Protein AF-A0A932HEU9-F1 (afdb_monomer)

Secondary structure (DSSP, 8-state):
-TTHHHHHTT---------SEEE-TTSTT-EEE-SSHHHHHHHHHHHHHHHTT-----

Nearest PDB structures (foldseek):
  4jdm-assembly1_A  TM=2.911E-01  e=9.876E+00  Chlamydia trachomatis D-LC

Mean predicted aligned error: 3.44 Å

Sequence (58 aa):
TDSNIPIARVIPAITIGRGGASQGAHSPGEWWLDRNGALAVKNALLILLAEAGVPMTP

Structure (mmCIF, N/CA/C/O backbone):
data_AF-A0A932HEU9-F1
#
_entry.id   AF-A0A932HEU9-F1
#
loop_
_atom_site.group_PDB
_atom_site.id
_atom_site.type_symbol
_atom_site.label_atom_id
_atom_site.label_alt_id
_atom_site.label_comp_id
_atom_site.label_asym_id
_atom_site.label_entity_id
_atom_site.label_seq_id
_atom_site.pdbx_PDB_ins_code
_atom_site.Cartn_x
_atom_site.Cartn_y
_atom_site.Cartn_z
_atom_site.occupancy
_atom_site.B_iso_or_equiv
_atom_site.auth_seq_id
_atom_site.auth_comp_id
_atom_site.auth_asym_id
_atom_site.auth_atom_id
_atom_site.pdbx_PDB_model_num
ATOM 1 N N . THR A 1 1 ? -5.347 -7.549 -6.585 1.00 95.25 1 THR A N 1
ATOM 2 C CA . THR A 1 1 ? -4.589 -7.557 -5.318 1.00 95.25 1 THR A CA 1
ATOM 3 C C . THR A 1 1 ? -5.429 -8.242 -4.264 1.00 95.25 1 THR A C 1
ATOM 5 O O . THR A 1 1 ? -6.611 -8.492 -4.505 1.00 95.25 1 THR A O 1
ATOM 8 N N . ASP A 1 2 ? -4.853 -8.527 -3.102 1.00 98.00 2 ASP A N 1
ATOM 9 C CA . ASP A 1 2 ? -5.547 -9.280 -2.051 1.00 98.00 2 ASP A CA 1
ATOM 10 C C . ASP A 1 2 ? -6.692 -8.497 -1.398 1.00 98.00 2 ASP A C 1
ATOM 12 O O . ASP A 1 2 ? -7.587 -9.105 -0.815 1.00 98.00 2 ASP A O 1
ATOM 16 N N . SER A 1 3 ? -6.751 -7.167 -1.578 1.00 98.12 3 SER A N 1
ATOM 17 C CA . SER A 1 3 ? -7.870 -6.340 -1.098 1.00 98.12 3 SER A CA 1
ATOM 18 C C . SER A 1 3 ? -9.224 -6.754 -1.683 1.00 98.12 3 SER A C 1
ATOM 20 O O . SER A 1 3 ? -10.256 -6.445 -1.099 1.00 98.12 3 SER A O 1
ATOM 22 N N . ASN A 1 4 ? -9.255 -7.487 -2.800 1.00 98.31 4 ASN A N 1
ATOM 23 C CA . ASN A 1 4 ? -10.508 -7.972 -3.380 1.00 98.31 4 ASN A CA 1
ATOM 24 C C . ASN A 1 4 ? -11.239 -8.977 -2.471 1.00 98.31 4 ASN A C 1
ATOM 26 O O . ASN A 1 4 ? -12.466 -9.030 -2.495 1.00 98.31 4 ASN A O 1
ATOM 30 N N . ILE A 1 5 ? -10.517 -9.755 -1.656 1.00 98.56 5 ILE A N 1
ATOM 31 C CA . ILE A 1 5 ? -11.110 -10.760 -0.757 1.00 98.56 5 ILE A CA 1
ATOM 32 C C . ILE A 1 5 ? -11.987 -10.109 0.334 1.00 98.56 5 ILE A C 1
ATOM 34 O O . ILE A 1 5 ? -13.147 -10.507 0.455 1.00 98.56 5 ILE A O 1
ATOM 38 N N . PRO A 1 6 ? -11.505 -9.126 1.127 1.00 98.31 6 PRO A N 1
ATOM 39 C CA . PRO A 1 6 ? -12.348 -8.426 2.097 1.00 98.31 6 PRO A CA 1
ATOM 40 C C . PRO A 1 6 ? -13.469 -7.618 1.432 1.00 98.31 6 PRO A C 1
ATOM 42 O O . PRO A 1 6 ? -14.598 -7.686 1.912 1.00 98.31 6 PRO A O 1
ATOM 45 N N . ILE A 1 7 ? -13.216 -6.958 0.292 1.00 98.50 7 ILE A N 1
ATOM 46 C CA . ILE A 1 7 ? -14.257 -6.212 -0.444 1.00 98.50 7 ILE A CA 1
ATOM 47 C C . ILE A 1 7 ? -15.424 -7.134 -0.828 1.00 98.50 7 ILE A C 1
ATOM 49 O O . ILE A 1 7 ? -16.582 -6.792 -0.597 1.00 98.50 7 ILE A O 1
ATOM 53 N N . ALA A 1 8 ? -15.138 -8.336 -1.342 1.00 98.44 8 ALA A N 1
ATOM 54 C CA . ALA A 1 8 ? -16.162 -9.333 -1.672 1.00 98.44 8 ALA A CA 1
ATOM 55 C C . ALA A 1 8 ? -16.952 -9.831 -0.445 1.00 98.44 8 ALA A C 1
ATOM 57 O O . ALA A 1 8 ? -18.051 -10.361 -0.589 1.00 98.44 8 ALA A O 1
ATOM 58 N N . ARG A 1 9 ? -16.404 -9.652 0.763 1.00 98.50 9 ARG A N 1
ATOM 59 C CA . ARG A 1 9 ? -17.051 -9.950 2.050 1.00 98.50 9 ARG A CA 1
ATOM 60 C C . ARG A 1 9 ? -17.687 -8.716 2.698 1.00 98.50 9 ARG A C 1
ATOM 62 O O . ARG A 1 9 ? -18.043 -8.777 3.870 1.00 98.50 9 ARG A O 1
ATOM 69 N N . VAL A 1 10 ? -17.841 -7.617 1.953 1.00 97.94 10 VAL A N 1
ATOM 70 C CA . VAL A 1 10 ? -18.419 -6.347 2.434 1.00 97.94 10 VAL A CA 1
ATOM 71 C C . VAL A 1 10 ? -17.584 -5.712 3.562 1.00 97.94 10 VAL A C 1
ATOM 73 O O . VAL A 1 10 ? -18.079 -4.929 4.366 1.00 97.94 10 VAL A O 1
ATOM 76 N N . ILE A 1 11 ? -16.290 -6.031 3.624 1.00 98.12 11 ILE A N 1
ATOM 77 C CA . ILE A 1 11 ? -15.332 -5.391 4.527 1.00 98.12 11 ILE A CA 1
ATOM 78 C C . ILE A 1 11 ? -14.605 -4.303 3.724 1.00 98.12 11 ILE A C 1
ATOM 80 O O . ILE A 1 11 ? -13.992 -4.629 2.701 1.00 98.12 11 ILE A O 1
ATOM 84 N N . PRO A 1 12 ? -14.645 -3.027 4.151 1.00 97.12 12 PRO A N 1
ATOM 85 C CA . PRO A 1 12 ? -13.898 -1.965 3.489 1.00 97.12 12 PRO A CA 1
ATOM 86 C C . PRO A 1 12 ? -12.403 -2.293 3.443 1.00 97.12 12 PRO A C 1
ATOM 88 O O . PRO A 1 12 ? -11.799 -2.632 4.458 1.00 97.12 12 PRO A O 1
ATOM 91 N N . ALA A 1 13 ? -11.803 -2.208 2.259 1.00 97.75 13 ALA A N 1
ATOM 92 C CA . ALA A 1 13 ? -10.373 -2.408 2.079 1.00 97.75 13 ALA A CA 1
ATOM 93 C C . ALA A 1 13 ? -9.871 -1.647 0.852 1.00 97.75 13 ALA A C 1
ATOM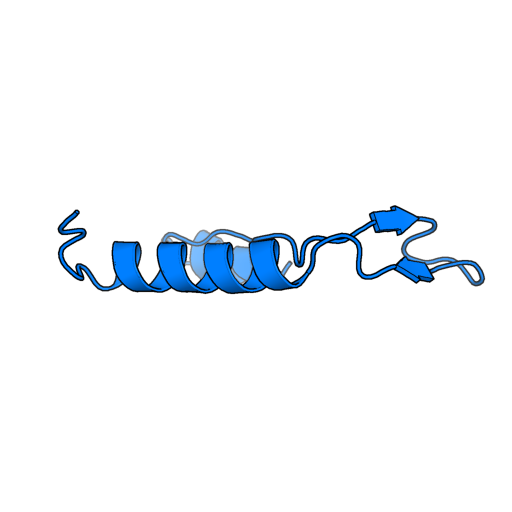 95 O O . ALA A 1 13 ? -10.607 -1.426 -0.109 1.00 97.75 13 ALA A O 1
ATOM 96 N N . ILE A 1 14 ? -8.588 -1.296 0.871 1.00 97.19 14 ILE A N 1
ATOM 97 C CA . ILE A 1 14 ? -7.888 -0.641 -0.235 1.00 97.19 14 ILE A CA 1
ATOM 98 C C . ILE A 1 14 ? -6.542 -1.322 -0.476 1.00 97.19 14 ILE A C 1
ATOM 100 O O . ILE A 1 14 ? -5.977 -1.954 0.414 1.00 97.19 14 ILE A O 1
ATOM 104 N N . THR A 1 15 ? -6.010 -1.181 -1.688 1.00 97.38 15 THR A N 1
ATOM 105 C CA . THR A 1 15 ? -4.595 -1.455 -1.964 1.00 97.38 15 THR A CA 1
ATOM 106 C C . THR A 1 15 ? -3.850 -0.131 -1.996 1.00 97.38 15 THR A C 1
ATOM 108 O O . THR A 1 15 ? -4.273 0.788 -2.692 1.00 97.38 15 THR A O 1
ATOM 111 N N . ILE A 1 16 ? -2.726 -0.044 -1.288 1.00 96.19 16 ILE A N 1
ATOM 112 C CA . ILE A 1 16 ? -1.836 1.119 -1.323 1.00 96.19 16 ILE A CA 1
ATOM 113 C C . ILE A 1 16 ? -0.550 0.784 -2.078 1.00 96.19 16 ILE A C 1
ATOM 115 O O . ILE A 1 16 ? -0.074 -0.351 -2.057 1.00 96.19 16 ILE A O 1
ATOM 119 N N . GLY A 1 17 ? 0.012 1.774 -2.769 1.00 92.56 17 GLY A N 1
ATOM 120 C CA . GLY A 1 17 ? 1.306 1.627 -3.431 1.00 92.56 17 GLY A CA 1
ATOM 121 C C . GLY A 1 17 ? 2.463 1.634 -2.430 1.00 92.56 17 GLY A C 1
ATOM 122 O O . GLY A 1 17 ? 2.363 2.221 -1.355 1.00 92.56 17 GLY A O 1
ATOM 123 N N . ARG A 1 18 ? 3.602 1.045 -2.815 1.00 91.56 18 ARG A N 1
ATOM 124 C CA . ARG A 1 18 ? 4.828 1.049 -1.991 1.00 91.56 18 ARG A CA 1
ATOM 125 C C . ARG A 1 18 ? 5.685 2.316 -2.135 1.00 91.56 18 ARG A C 1
ATOM 127 O O . ARG A 1 18 ? 6.751 2.406 -1.537 1.00 91.56 18 ARG A O 1
ATOM 134 N N . GLY A 1 19 ? 5.253 3.270 -2.962 1.00 94.62 19 GLY A N 1
ATOM 135 C CA . GLY A 1 19 ? 6.083 4.384 -3.425 1.00 94.62 19 GLY A CA 1
ATOM 136 C C . GLY A 1 19 ? 7.189 3.955 -4.387 1.00 94.62 19 GLY A C 1
ATOM 137 O O . GLY A 1 19 ? 7.181 2.839 -4.913 1.00 94.62 19 GLY A O 1
ATOM 138 N N . GLY A 1 20 ? 8.150 4.850 -4.608 1.00 95.00 20 GLY A N 1
ATOM 139 C CA . GLY A 1 20 ? 9.232 4.650 -5.566 1.00 95.00 20 GLY A CA 1
ATOM 140 C C . GLY A 1 20 ? 8.801 4.818 -7.024 1.00 95.00 20 GLY A C 1
ATOM 141 O O . GLY A 1 20 ? 7.743 5.371 -7.325 1.00 95.00 20 GLY A O 1
ATOM 142 N N . ALA A 1 21 ? 9.653 4.353 -7.932 1.00 96.44 21 ALA A N 1
ATOM 143 C CA . ALA A 1 21 ? 9.373 4.287 -9.363 1.00 96.44 21 ALA A CA 1
ATOM 144 C C . ALA A 1 21 ? 9.560 2.847 -9.845 1.00 96.44 21 ALA A C 1
ATOM 146 O O . ALA A 1 21 ? 10.486 2.173 -9.404 1.00 96.44 21 ALA A O 1
ATOM 147 N N . SER A 1 22 ? 8.707 2.383 -10.750 1.00 96.00 22 SER A N 1
ATOM 148 C CA . SER A 1 22 ? 8.800 1.044 -11.336 1.00 96.00 22 SER A CA 1
ATOM 149 C C . SER A 1 22 ? 8.344 1.045 -12.778 1.00 96.00 22 SER A C 1
ATOM 151 O O . SER A 1 22 ? 7.550 1.896 -13.187 1.00 96.00 22 SER A O 1
ATOM 153 N N . GLN A 1 23 ? 8.795 0.046 -13.526 1.00 97.62 23 GLN A N 1
ATOM 154 C CA . GLN A 1 23 ? 8.333 -0.207 -14.882 1.00 97.62 23 GLN A CA 1
ATOM 155 C C . GLN A 1 23 ? 8.461 -1.694 -15.222 1.00 97.62 23 GLN A C 1
ATOM 157 O O . GLN A 1 23 ? 9.161 -2.440 -14.543 1.00 97.62 23 GLN A O 1
ATOM 162 N N . GLY A 1 24 ? 7.769 -2.115 -16.283 1.00 97.62 24 GLY A N 1
ATOM 163 C CA . GLY A 1 24 ? 7.912 -3.460 -16.833 1.00 97.62 24 GL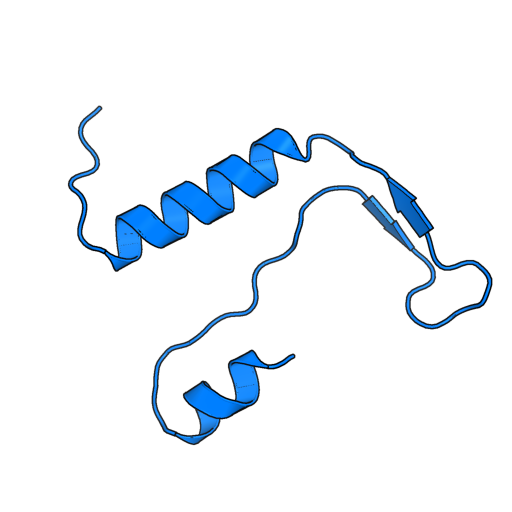Y A CA 1
ATOM 164 C C . GLY A 1 24 ? 7.317 -4.551 -15.950 1.00 97.62 24 GLY A C 1
ATOM 165 O O . GLY A 1 24 ? 7.823 -5.666 -15.990 1.00 97.62 24 GLY A O 1
ATOM 166 N N . ALA A 1 25 ? 6.280 -4.244 -15.163 1.00 96.50 25 ALA A N 1
ATOM 167 C CA . ALA A 1 25 ? 5.593 -5.237 -14.342 1.00 96.50 25 ALA A CA 1
ATOM 168 C C . ALA A 1 25 ? 5.221 -6.466 -15.185 1.00 96.50 25 ALA A C 1
ATOM 170 O O . ALA A 1 25 ? 4.625 -6.317 -16.256 1.00 96.50 25 ALA A O 1
ATOM 171 N N . HIS A 1 26 ? 5.569 -7.655 -14.692 1.00 96.44 26 HIS A N 1
ATOM 172 C CA . HIS A 1 26 ? 5.387 -8.937 -15.375 1.00 96.44 26 HIS A CA 1
ATOM 173 C C . HIS A 1 26 ? 6.255 -9.128 -16.632 1.00 96.44 26 HIS A C 1
ATOM 175 O O . HIS A 1 26 ? 5.843 -9.802 -17.577 1.00 96.44 26 HIS A O 1
ATOM 181 N N . SER A 1 27 ? 7.467 -8.567 -16.658 1.00 98.00 27 SER A N 1
ATOM 182 C CA . SER A 1 27 ? 8.431 -8.777 -17.748 1.00 98.00 27 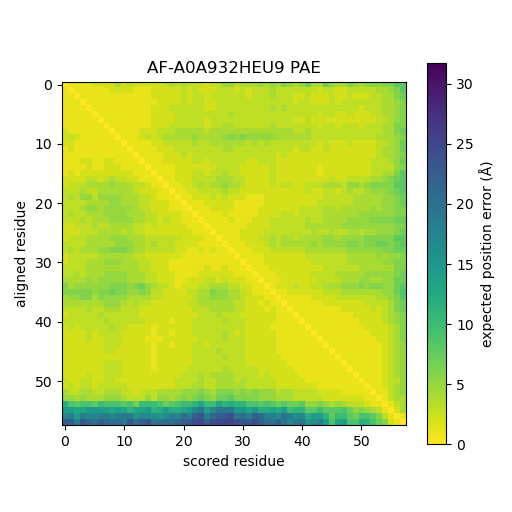SER A CA 1
ATOM 183 C C . SER A 1 27 ? 9.834 -9.111 -17.219 1.00 98.00 27 SER A C 1
ATOM 185 O O . SER A 1 27 ? 10.148 -8.769 -16.081 1.00 98.00 27 SER A O 1
ATOM 187 N N . PRO A 1 28 ? 10.730 -9.718 -18.026 1.00 98.19 28 PRO A N 1
ATOM 188 C CA . PRO A 1 28 ? 12.125 -9.936 -17.620 1.00 98.19 28 PRO A CA 1
ATOM 189 C C . PRO A 1 28 ? 12.880 -8.647 -17.262 1.00 98.19 28 PRO A C 1
ATOM 191 O O . PRO A 1 28 ? 13.879 -8.696 -16.554 1.00 98.19 28 PRO A O 1
ATOM 194 N N . GLY A 1 29 ? 12.411 -7.503 -17.769 1.00 97.88 29 GLY A N 1
ATOM 195 C CA . GLY A 1 29 ? 12.943 -6.179 -17.462 1.00 97.88 29 GLY A CA 1
ATOM 196 C C . GLY A 1 29 ? 12.219 -5.479 -16.314 1.00 97.88 29 GLY A C 1
ATOM 197 O O . GLY A 1 29 ? 12.315 -4.260 -16.223 1.00 97.88 29 GLY A O 1
ATOM 198 N N . GLU A 1 30 ? 11.455 -6.194 -15.486 1.00 98.25 30 GLU A N 1
AT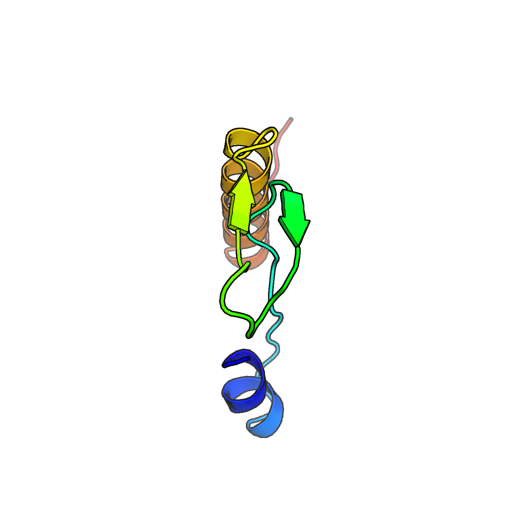OM 199 C CA . GLU A 1 30 ? 10.798 -5.605 -14.320 1.00 98.25 30 GLU A CA 1
ATOM 200 C C . GLU A 1 30 ? 11.832 -5.039 -13.344 1.00 98.25 30 GLU A C 1
ATOM 202 O O . GLU A 1 30 ? 12.787 -5.710 -12.949 1.00 98.25 30 GLU A O 1
ATOM 207 N N . TRP A 1 31 ? 11.631 -3.790 -12.932 1.00 97.81 31 TRP A N 1
ATOM 208 C CA . TRP A 1 31 ? 12.491 -3.144 -11.951 1.00 97.81 31 TRP A CA 1
ATOM 209 C C . TRP A 1 31 ? 11.708 -2.185 -11.065 1.00 97.81 31 TRP A C 1
ATOM 211 O O . TRP A 1 31 ? 10.633 -1.682 -11.412 1.00 97.81 31 TRP A O 1
ATOM 221 N N . TRP A 1 32 ? 12.301 -1.887 -9.913 1.00 96.81 32 TRP A N 1
ATOM 222 C CA . TRP A 1 32 ? 11.852 -0.825 -9.029 1.00 96.81 32 TRP A CA 1
ATOM 223 C C . TRP A 1 32 ? 13.047 -0.070 -8.448 1.00 96.81 32 TRP A C 1
ATOM 225 O O . TRP A 1 32 ? 14.076 -0.664 -8.133 1.00 96.81 32 TRP A O 1
ATOM 235 N N . LEU A 1 33 ? 12.885 1.240 -8.286 1.00 97.44 33 LEU A N 1
ATOM 236 C CA . LEU A 1 33 ? 13.848 2.154 -7.688 1.00 97.44 33 LEU A CA 1
ATOM 237 C C . LEU A 1 33 ? 13.232 2.830 -6.464 1.00 97.44 33 LEU A C 1
ATOM 239 O O . LEU A 1 33 ? 12.125 3.378 -6.542 1.00 97.44 33 LEU A O 1
ATOM 243 N N . ASP A 1 34 ? 13.996 2.866 -5.372 1.00 94.69 34 ASP A N 1
ATOM 244 C CA . ASP A 1 34 ? 13.621 3.578 -4.154 1.00 94.69 34 ASP A CA 1
ATOM 245 C C . ASP A 1 34 ? 13.704 5.099 -4.344 1.00 94.69 34 ASP A C 1
ATOM 247 O O . ASP A 1 34 ? 14.670 5.768 -3.980 1.00 94.69 34 ASP A O 1
ATOM 251 N N . ARG A 1 35 ? 12.667 5.660 -4.966 1.00 94.94 35 ARG A N 1
ATOM 252 C CA . ARG A 1 35 ? 12.467 7.103 -5.069 1.00 94.94 35 ARG A CA 1
ATOM 253 C C . ARG A 1 35 ? 11.583 7.564 -3.912 1.00 94.94 35 ARG A C 1
ATOM 255 O O . ARG A 1 35 ? 10.361 7.447 -3.980 1.00 94.94 35 ARG A O 1
ATOM 262 N N . ASN A 1 36 ? 12.209 8.131 -2.881 1.00 92.69 36 ASN A N 1
ATOM 263 C CA . ASN A 1 36 ? 11.544 8.651 -1.681 1.00 92.69 36 ASN A CA 1
ATOM 264 C C . ASN A 1 36 ? 10.727 7.598 -0.899 1.00 92.69 36 ASN A C 1
ATOM 266 O O . ASN A 1 36 ? 9.672 7.928 -0.353 1.00 92.69 36 ASN A O 1
ATOM 270 N N . GLY A 1 37 ? 11.179 6.345 -0.803 1.00 92.81 37 GLY A N 1
ATOM 271 C CA . GLY A 1 37 ? 10.440 5.258 -0.144 1.00 92.81 37 GLY A CA 1
ATOM 272 C C . GLY A 1 37 ? 10.099 5.527 1.318 1.00 92.81 37 GLY A C 1
ATOM 273 O O . GLY A 1 37 ? 9.024 5.143 1.775 1.00 92.81 37 GLY A O 1
ATOM 274 N N . ALA A 1 38 ? 10.925 6.300 2.030 1.00 95.31 38 ALA A N 1
ATOM 275 C CA . ALA A 1 38 ? 10.602 6.758 3.382 1.00 95.31 38 ALA A CA 1
ATOM 276 C C . ALA A 1 38 ? 9.263 7.523 3.453 1.00 95.31 38 ALA A C 1
ATOM 278 O O . ALA A 1 38 ? 8.557 7.419 4.454 1.00 95.31 38 ALA A O 1
ATOM 279 N N . LEU A 1 39 ? 8.876 8.264 2.405 1.00 96.31 39 LEU A N 1
ATOM 280 C CA . LEU A 1 39 ? 7.573 8.938 2.352 1.00 96.31 39 LEU A CA 1
ATOM 281 C C . LEU A 1 39 ? 6.422 7.943 2.205 1.00 96.31 39 LEU A C 1
ATOM 283 O O . LEU A 1 39 ? 5.387 8.126 2.838 1.00 96.31 39 LEU A O 1
ATOM 287 N N . ALA A 1 40 ? 6.597 6.877 1.424 1.00 95.62 40 ALA A N 1
ATOM 288 C CA . ALA A 1 40 ? 5.574 5.845 1.291 1.00 95.62 40 ALA A CA 1
ATOM 289 C C . ALA A 1 40 ? 5.383 5.048 2.584 1.00 95.62 40 ALA A C 1
ATOM 291 O O . ALA A 1 40 ? 4.244 4.787 2.967 1.00 95.62 40 ALA A O 1
ATOM 292 N N . VAL A 1 41 ? 6.469 4.743 3.302 1.00 95.56 41 VAL A N 1
ATOM 293 C CA . VAL A 1 41 ? 6.388 4.111 4.630 1.00 95.56 41 VAL A CA 1
ATOM 294 C C . VAL A 1 41 ? 5.658 5.020 5.621 1.00 95.56 41 VAL A C 1
ATOM 296 O O . VAL A 1 41 ? 4.752 4.566 6.316 1.00 95.56 41 VAL A O 1
ATOM 299 N N . LYS A 1 42 ? 5.990 6.319 5.650 1.00 96.25 42 LYS A N 1
ATOM 300 C CA . LYS A 1 42 ? 5.269 7.301 6.478 1.00 96.25 42 LYS A CA 1
ATOM 301 C C . LYS A 1 42 ? 3.788 7.370 6.112 1.00 96.25 42 LYS A C 1
ATOM 303 O O . LYS A 1 42 ? 2.953 7.388 7.005 1.00 96.25 42 LYS A O 1
ATOM 308 N N . ASN A 1 43 ? 3.455 7.361 4.824 1.00 96.00 43 ASN A N 1
ATOM 309 C CA . ASN A 1 43 ? 2.065 7.382 4.377 1.00 96.00 43 ASN A CA 1
ATOM 310 C C . ASN A 1 43 ? 1.299 6.124 4.819 1.00 96.00 43 ASN A C 1
ATOM 312 O O . ASN A 1 43 ? 0.186 6.235 5.322 1.00 96.00 43 ASN A O 1
ATOM 316 N N . ALA A 1 44 ? 1.909 4.939 4.708 1.00 96.56 44 ALA A N 1
ATOM 317 C CA . ALA A 1 44 ? 1.314 3.697 5.203 1.00 96.56 44 ALA A CA 1
ATOM 318 C C . ALA A 1 44 ? 1.057 3.750 6.720 1.00 96.56 44 ALA A C 1
ATOM 320 O O . ALA A 1 44 ? -0.011 3.343 7.176 1.00 96.56 44 ALA A O 1
ATOM 321 N N . LEU A 1 45 ? 1.998 4.306 7.491 1.00 96.31 45 LEU A N 1
ATOM 322 C CA . LEU A 1 45 ? 1.823 4.514 8.928 1.00 96.31 45 LEU A CA 1
ATOM 323 C C . LEU A 1 45 ? 0.682 5.496 9.231 1.00 96.31 45 LEU A C 1
ATOM 325 O O . LEU A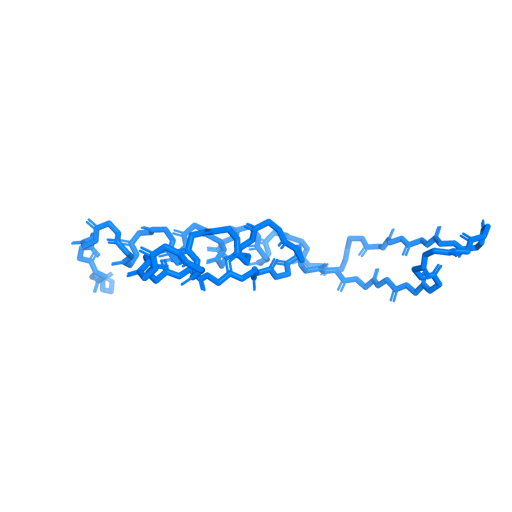 1 45 ? -0.133 5.221 10.102 1.00 96.31 45 LEU A O 1
ATOM 329 N N . LEU A 1 46 ? 0.597 6.616 8.512 1.00 96.19 46 LEU A N 1
ATOM 330 C CA . LEU A 1 46 ? -0.464 7.606 8.721 1.00 96.19 46 LEU A CA 1
ATOM 331 C C . LEU A 1 46 ? -1.853 7.041 8.404 1.00 96.19 46 LEU A C 1
ATOM 333 O O . LEU A 1 46 ? -2.783 7.290 9.166 1.00 96.19 46 LEU A O 1
ATOM 337 N N . ILE A 1 47 ? -1.985 6.242 7.341 1.00 96.25 47 ILE A N 1
ATOM 338 C CA . ILE A 1 47 ? -3.231 5.527 7.022 1.00 96.25 47 ILE A CA 1
ATOM 339 C C . ILE A 1 47 ? -3.598 4.577 8.164 1.00 96.25 47 ILE A C 1
ATOM 341 O O . ILE A 1 47 ? -4.725 4.612 8.645 1.00 96.25 47 ILE A O 1
ATOM 345 N N . LEU A 1 48 ? -2.645 3.775 8.650 1.00 96.06 48 LEU A N 1
ATOM 346 C CA . LEU A 1 48 ? -2.889 2.859 9.765 1.00 96.06 48 LEU A CA 1
ATOM 347 C C . LEU A 1 48 ? -3.365 3.598 11.024 1.00 96.06 48 LEU A C 1
ATOM 349 O O . LEU A 1 48 ? -4.323 3.167 11.658 1.00 96.06 48 LEU A O 1
ATOM 353 N N . LEU A 1 49 ? -2.705 4.700 11.385 1.00 96.69 49 LEU A N 1
ATOM 354 C CA . LEU A 1 49 ? -3.066 5.502 12.556 1.00 96.69 49 LEU A CA 1
ATOM 355 C C . LEU A 1 49 ? -4.455 6.137 12.405 1.00 96.69 49 LEU A C 1
ATOM 357 O O . LEU A 1 49 ? -5.218 6.139 13.370 1.00 96.69 49 LEU A O 1
ATOM 361 N N . ALA A 1 50 ? -4.794 6.623 11.206 1.00 95.56 50 ALA A N 1
ATOM 362 C CA . ALA A 1 50 ? -6.118 7.164 10.905 1.00 95.56 50 ALA A CA 1
ATOM 363 C C . ALA A 1 50 ? -7.216 6.108 11.104 1.00 95.56 50 ALA A C 1
ATOM 365 O O . ALA A 1 50 ? -8.181 6.353 11.825 1.00 95.56 50 ALA A O 1
ATOM 366 N N . GLU A 1 51 ? -7.034 4.917 10.527 1.00 95.19 51 GLU A N 1
ATOM 367 C CA . GLU A 1 51 ? -7.992 3.808 10.635 1.00 95.19 51 GLU A CA 1
ATOM 368 C C . GLU A 1 51 ? -8.081 3.249 12.063 1.00 95.19 51 GLU A C 1
ATOM 370 O O . GLU A 1 51 ? -9.143 2.812 12.503 1.00 95.19 51 GLU A O 1
ATOM 375 N N . ALA A 1 52 ? -6.985 3.304 12.826 1.00 96.50 52 ALA A N 1
ATOM 376 C CA . ALA A 1 52 ? -6.967 2.938 14.241 1.00 96.50 52 ALA A CA 1
ATOM 377 C C . ALA A 1 52 ? -7.622 3.994 15.157 1.00 96.50 52 ALA A C 1
ATOM 379 O O . ALA A 1 52 ? -7.703 3.780 16.367 1.00 96.50 52 ALA A O 1
ATOM 380 N N . GLY A 1 53 ? -8.069 5.132 14.611 1.00 95.50 53 GLY A N 1
ATOM 381 C CA . GLY A 1 53 ? -8.680 6.218 15.378 1.00 95.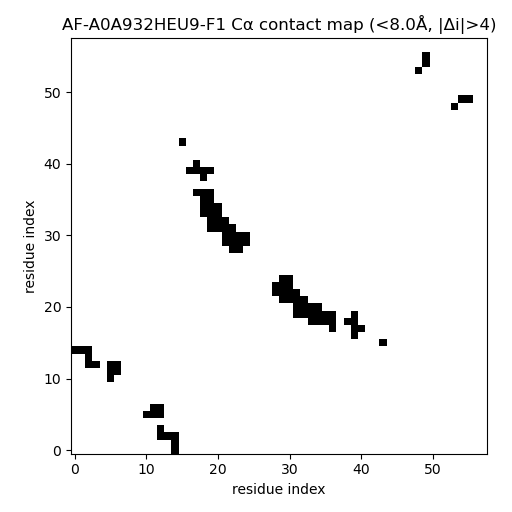50 53 GLY A CA 1
ATOM 382 C C . GLY A 1 53 ? -7.691 6.976 16.267 1.00 95.50 53 GLY A C 1
ATOM 383 O O . GLY A 1 53 ? -8.101 7.591 17.253 1.00 95.50 53 GLY A O 1
ATOM 384 N N . VAL A 1 54 ? -6.392 6.932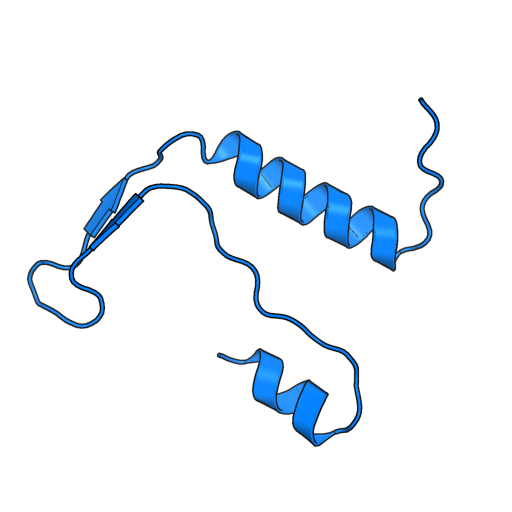 15.952 1.00 96.19 54 VAL A N 1
ATOM 385 C CA . VAL A 1 54 ? -5.381 7.691 16.694 1.00 96.19 54 VAL A CA 1
ATOM 386 C C . VAL A 1 54 ? -5.586 9.183 16.415 1.00 96.19 54 VAL A C 1
ATOM 388 O O . VAL A 1 54 ? -5.596 9.582 15.247 1.00 96.19 54 VAL A O 1
ATOM 391 N N . PRO A 1 55 ? -5.735 10.031 17.453 1.00 89.19 55 PRO A N 1
ATOM 392 C CA . PRO A 1 55 ? -5.908 11.462 17.258 1.00 89.19 55 PRO A CA 1
ATOM 393 C C . PRO A 1 55 ? -4.723 12.055 16.495 1.00 89.19 55 PRO A C 1
ATOM 395 O O . PRO A 1 55 ? -3.577 11.953 16.930 1.00 89.19 55 PRO A O 1
ATOM 398 N N . MET A 1 56 ? -5.001 12.708 15.369 1.00 77.19 56 MET A N 1
ATOM 399 C CA . MET A 1 56 ? -4.007 13.528 14.686 1.00 77.19 56 MET A CA 1
ATOM 400 C C . MET A 1 56 ? -3.969 14.894 15.369 1.00 77.19 56 MET A C 1
ATOM 402 O O . MET A 1 56 ? -4.716 15.802 15.008 1.00 77.19 56 MET A O 1
ATOM 406 N N . THR A 1 57 ? -3.146 15.028 16.406 1.00 74.31 57 THR A N 1
ATOM 407 C CA . THR A 1 57 ? -2.796 16.343 16.952 1.00 74.31 57 THR A CA 1
ATOM 408 C C . THR A 1 57 ? -1.653 16.946 16.129 1.00 74.31 57 THR A C 1
ATOM 410 O O . THR A 1 57 ? -0.731 16.200 15.787 1.00 74.31 57 THR A O 1
ATOM 413 N N . PRO A 1 58 ? -1.694 18.252 15.804 1.00 62.31 58 PRO A N 1
ATOM 414 C CA . PRO A 1 58 ? -0.534 18.977 15.284 1.00 62.31 58 PRO A CA 1
ATOM 415 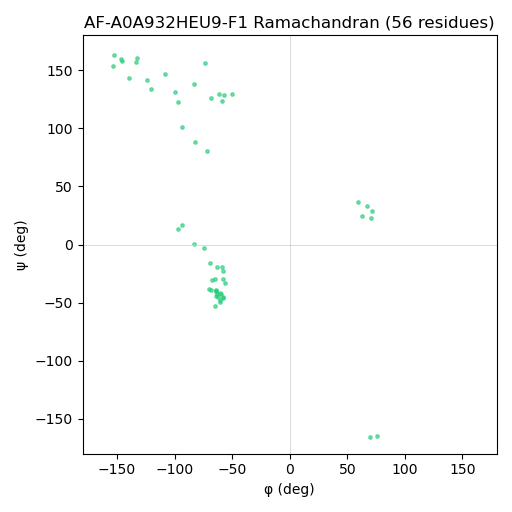C C . PRO A 1 58 ? 0.684 18.892 16.209 1.00 62.31 58 PRO A C 1
ATOM 417 O O . PRO A 1 58 ? 0.479 18.800 17.443 1.00 62.31 58 PRO A O 1
#
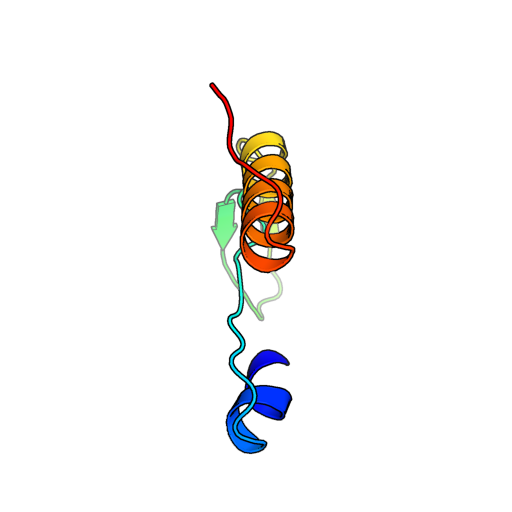
Solvent-accessible surface area (backbone atoms only — not comparable to full-atom values): 3697 Å² total; per-residue (Å²): 118,75,38,54,60,44,44,78,68,77,35,92,62,75,84,80,77,74,57,39,49,73,48,49,81,96,46,99,72,48,49,75,44,84,51,64,35,70,57,29,53,50,49,54,49,52,52,52,38,55,78,71,65,51,81,86,73,134

pLDDT: mean 95.04, std 6.02, range [62.31, 98.56]

Foldseek 3Di:
DCQVVCVVVVHDDDDDDQDFDWDDVPHPPTDTDPDVSVVSVVVVVVVVCVVVVPDPDD

Radius of gyration: 15.05 Å; Cα contacts (8 Å, |Δi|>4): 49; chains: 1; bounding box: 32×30×35 Å